Protein AF-A0A2G2X4S9-F1 (afdb_monomer)

Solvent-accessible surface area (backbone atoms only — not comparable to full-atom values): 8058 Å² total; per-residue (Å²): 109,71,68,58,53,50,50,49,49,52,49,50,57,58,66,71,74,62,86,65,53,64,46,75,62,52,35,61,82,48,37,54,60,48,26,73,73,42,88,64,78,63,25,56,56,44,44,53,52,31,58,57,57,50,53,59,62,30,51,48,27,47,77,50,75,43,59,29,69,61,53,52,51,51,40,52,52,45,28,66,74,67,71,37,59,49,39,35,85,58,66,79,74,80,85,57,42,44,29,71,82,70,69,40,67,67,58,70,66,60,56,54,49,53,54,51,50,53,51,50,52,52,55,55,58,74,64,61,87,78,84,90,62,89,88,80,119

Mean predicted aligned error: 10.72 Å

Nearest PDB structures (foldseek):
  5uyx-assembly1_B  TM=9.368E-01  e=1.355E-09  Homo sapiens
  5uyx-assembly1_C  TM=9.303E-01  e=5.976E-09  Homo sapiens
  7nvo-assembly1_e  TM=9.486E-01  e=1.215E-08  Homo sapiens
  8sfe-assembly1_E  TM=9.422E-01  e=1.678E-08  Homo sapiens
  7wu7-assembly1_E  TM=9.056E-01  e=2.471E-08  Homo sapiens

Secondary struct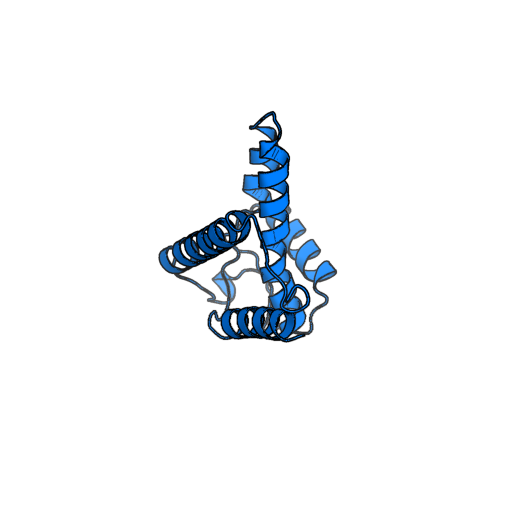ure (DSSP, 8-state):
-HHHHHHHHHHHHHHHS---------TTTTHHHHHHHS-STHHHHHHHHHHHTTHHHHHHHHHTTS-HHHHHHHHHHHHHHHT-TTB---TT--S--BTTTTT----HHHHHHHHHHHHHHHHHHTT------GGG-

InterPro domains:
  IPR002423 Chaperonin Cpn60/GroEL/TCP-1 family [PF00118] (35-133)
  IPR017998 T-complex protein 1 [PTHR11353] (34-132)
  IPR027413 GroEL-like equatorial domain superfamily [G3DSA:1.10.560.10] (23-135)
  IPR027413 GroEL-like equatorial domain superfamily [SSF48592] (33-133)

Sequence (137 aa):
MMLYALLEILFATIQLYMVVVQQRFLAQLLWKPAAGKHPGVEQYAIRAFADALDSVPMALAENSGLQPIETLSAVKAQQIKENNPCCGIDCNDVGTNDMREQNVFETLIGKQQQLLLATQVVKMILKIDDVITPSEY

Organism: Capsicum baccatum (NCBI:txid33114)

Structure (mmCIF, N/CA/C/O backbone):
data_AF-A0A2G2X4S9-F1
#
_entry.id   AF-A0A2G2X4S9-F1
#
loop_
_atom_site.group_PDB
_atom_site.id
_atom_site.type_symbol
_atom_site.label_atom_id
_atom_site.label_alt_id
_atom_site.label_comp_id
_atom_site.label_asym_id
_atom_site.label_entity_id
_atom_site.label_seq_id
_atom_site.pdbx_PDB_ins_code
_atom_site.Cartn_x
_atom_site.Cartn_y
_atom_site.Cartn_z
_atom_site.occupancy
_atom_site.B_iso_or_equiv
_atom_site.auth_seq_id
_atom_site.auth_comp_id
_atom_site.auth_asym_id
_atom_site.auth_atom_id
_atom_site.pdbx_PDB_model_num
ATOM 1 N N . MET A 1 1 ? 10.827 -22.075 -11.584 1.00 45.50 1 MET A N 1
ATOM 2 C CA . MET A 1 1 ? 10.156 -22.565 -10.355 1.00 45.50 1 MET A CA 1
ATOM 3 C C . MET A 1 1 ? 10.850 -22.103 -9.074 1.00 45.50 1 MET A C 1
ATOM 5 O O . MET A 1 1 ? 10.166 -21.508 -8.259 1.00 45.50 1 MET A O 1
ATOM 9 N N . MET A 1 2 ? 12.176 -22.247 -8.907 1.00 38.59 2 MET A N 1
ATOM 10 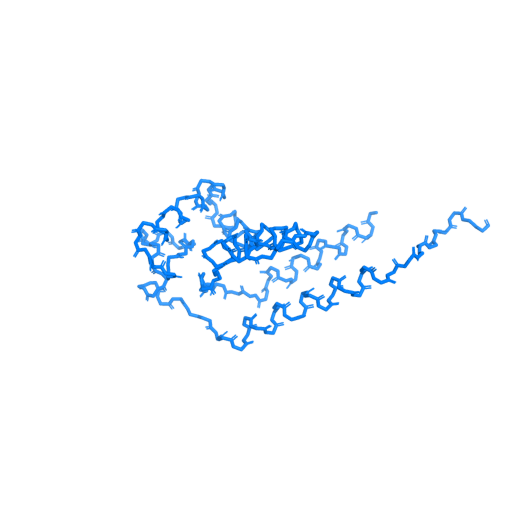C CA . MET A 1 2 ? 12.880 -21.697 -7.723 1.00 38.59 2 MET A CA 1
ATOM 11 C C . MET A 1 2 ? 12.782 -20.168 -7.575 1.00 38.59 2 MET A C 1
ATOM 13 O O . MET A 1 2 ? 12.652 -19.692 -6.457 1.00 38.59 2 MET A O 1
ATOM 17 N N . LEU A 1 3 ? 12.784 -19.400 -8.675 1.00 39.06 3 LEU A N 1
ATOM 18 C CA . LEU A 1 3 ? 12.642 -17.934 -8.616 1.00 39.06 3 LEU A CA 1
ATOM 19 C C . LEU A 1 3 ? 11.252 -17.480 -8.134 1.00 39.06 3 LEU A C 1
ATOM 21 O O . LEU A 1 3 ? 11.148 -16.498 -7.414 1.00 39.06 3 LEU A O 1
ATOM 25 N N . TYR A 1 4 ? 10.197 -18.218 -8.497 1.00 58.03 4 TYR A N 1
ATOM 26 C CA . TYR A 1 4 ? 8.828 -17.954 -8.038 1.00 58.03 4 TYR A CA 1
ATOM 27 C C . TYR A 1 4 ? 8.655 -18.341 -6.566 1.00 58.03 4 TYR A C 1
ATOM 29 O O . TYR A 1 4 ? 8.066 -17.585 -5.809 1.00 58.03 4 TYR A O 1
ATOM 37 N N . ALA A 1 5 ? 9.252 -19.459 -6.138 1.00 40.12 5 ALA A N 1
ATOM 38 C CA . ALA A 1 5 ? 9.270 -19.858 -4.731 1.00 40.12 5 ALA A CA 1
ATOM 39 C C . 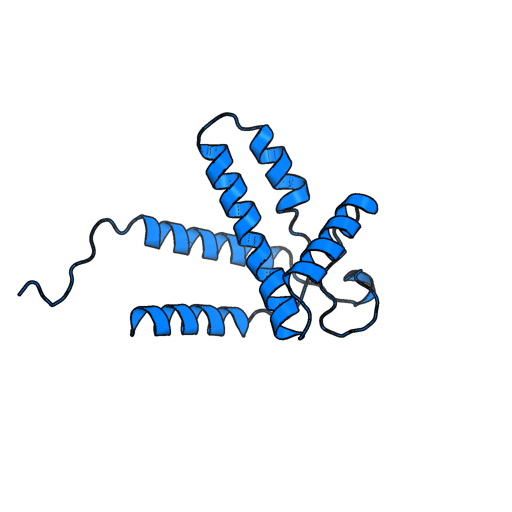ALA A 1 5 ? 10.071 -18.874 -3.857 1.00 40.12 5 ALA A C 1
ATOM 41 O O . ALA A 1 5 ? 9.672 -18.596 -2.737 1.00 40.12 5 ALA A O 1
ATOM 42 N N . LEU A 1 6 ? 11.166 -18.299 -4.368 1.00 44.41 6 LEU A N 1
ATOM 43 C CA . LEU A 1 6 ? 11.915 -17.239 -3.682 1.00 44.41 6 LEU A CA 1
ATOM 44 C C . LEU A 1 6 ? 11.149 -15.915 -3.640 1.00 44.41 6 LEU A C 1
ATOM 46 O O . LEU A 1 6 ? 11.225 -15.232 -2.626 1.00 44.41 6 LEU A O 1
ATOM 50 N N . LEU A 1 7 ? 10.394 -15.574 -4.690 1.00 49.41 7 LEU A N 1
ATOM 51 C CA . LEU A 1 7 ? 9.524 -14.398 -4.701 1.00 49.41 7 LEU A CA 1
ATOM 52 C C . LEU A 1 7 ? 8.362 -14.564 -3.715 1.00 49.41 7 LEU A C 1
ATOM 54 O O . LEU A 1 7 ? 8.088 -13.632 -2.974 1.00 49.41 7 LEU A O 1
ATOM 58 N N . GLU A 1 8 ? 7.748 -15.749 -3.640 1.00 52.84 8 GLU A N 1
ATOM 59 C CA . GLU A 1 8 ? 6.696 -16.057 -2.665 1.00 52.84 8 GLU A CA 1
ATOM 60 C C . GLU A 1 8 ? 7.216 -16.205 -1.237 1.00 52.84 8 GLU A C 1
ATOM 62 O O . GLU A 1 8 ? 6.526 -15.794 -0.317 1.00 52.84 8 GLU A O 1
ATOM 67 N N . ILE A 1 9 ? 8.434 -16.712 -1.018 1.00 44.91 9 ILE A N 1
ATOM 68 C CA . ILE A 1 9 ? 9.065 -16.709 0.309 1.00 44.91 9 ILE A CA 1
ATOM 69 C C . ILE A 1 9 ? 9.439 -15.273 0.702 1.00 44.91 9 ILE A C 1
ATOM 71 O O . ILE A 1 9 ? 9.250 -14.911 1.859 1.00 44.91 9 ILE A O 1
ATOM 75 N N . LEU A 1 10 ? 9.883 -14.411 -0.223 1.00 46.03 10 LEU A N 1
ATOM 76 C CA . LEU A 1 10 ? 10.070 -12.980 0.060 1.00 46.03 10 LEU A CA 1
ATOM 77 C C . LEU A 1 10 ? 8.730 -12.291 0.362 1.00 46.03 10 LEU A C 1
ATOM 79 O O . LEU A 1 10 ? 8.661 -11.507 1.302 1.00 46.03 10 LEU A O 1
ATOM 83 N N . PHE A 1 11 ? 7.670 -12.622 -0.381 1.00 46.22 11 PHE A N 1
ATOM 84 C CA . PHE A 1 11 ? 6.308 -12.140 -0.144 1.00 46.22 11 PHE A CA 1
ATOM 85 C C . PHE A 1 11 ? 5.817 -12.614 1.234 1.00 46.22 11 PHE A C 1
ATOM 87 O O . PHE A 1 11 ? 5.483 -11.800 2.077 1.00 46.22 11 PHE A O 1
ATOM 94 N N . ALA A 1 12 ? 5.926 -13.903 1.556 1.00 39.81 12 ALA A N 1
ATOM 95 C CA . ALA A 1 12 ? 5.500 -14.489 2.827 1.00 39.81 12 ALA A CA 1
ATOM 96 C C . ALA A 1 12 ? 6.322 -14.007 4.037 1.00 39.81 12 ALA A C 1
ATOM 98 O O . ALA A 1 12 ? 5.761 -13.789 5.106 1.00 39.81 12 ALA A O 1
ATOM 99 N N . THR A 1 13 ? 7.634 -13.789 3.890 1.00 40.72 13 THR A N 1
ATOM 100 C CA . THR A 1 13 ? 8.495 -13.313 4.993 1.00 40.72 13 THR A CA 1
ATOM 101 C C . THR A 1 13 ? 8.320 -11.809 5.238 1.00 40.72 13 THR A C 1
ATOM 103 O O . THR A 1 13 ? 8.461 -11.350 6.370 1.00 40.72 13 THR A O 1
ATOM 106 N N . ILE A 1 14 ? 7.939 -11.042 4.208 1.00 41.59 14 ILE A N 1
ATOM 107 C CA . ILE A 1 14 ? 7.499 -9.644 4.346 1.00 41.59 14 ILE A CA 1
ATOM 108 C C . ILE A 1 14 ? 6.068 -9.579 4.914 1.00 41.59 14 ILE A C 1
ATOM 110 O O . ILE A 1 14 ? 5.798 -8.729 5.762 1.00 41.59 14 ILE A O 1
ATOM 114 N N . GLN A 1 15 ? 5.184 -10.517 4.551 1.00 37.31 15 GLN A N 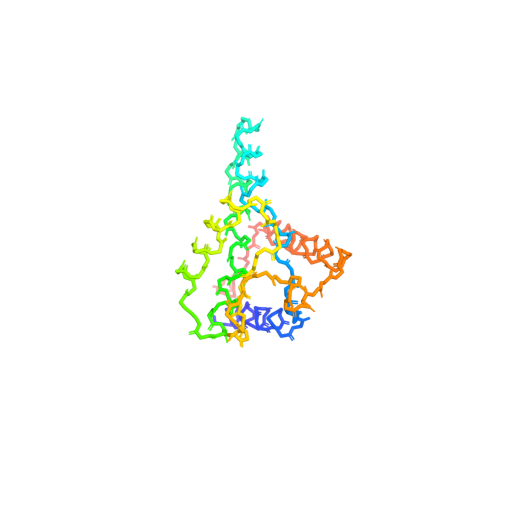1
ATOM 115 C CA . GLN A 1 15 ? 3.843 -10.664 5.131 1.00 37.31 15 GLN A CA 1
ATOM 116 C C . GLN A 1 15 ? 3.874 -11.041 6.627 1.00 37.31 15 GLN A C 1
ATOM 118 O O . GLN A 1 15 ? 2.966 -10.657 7.360 1.00 37.31 15 GLN A O 1
ATOM 123 N N . LEU A 1 16 ? 4.903 -11.760 7.103 1.00 36.19 16 LEU A N 1
ATOM 124 C CA . LEU A 1 16 ? 4.952 -12.284 8.477 1.00 36.19 16 LEU A CA 1
ATOM 125 C C . LEU A 1 16 ? 5.599 -11.338 9.508 1.00 36.19 16 LEU A C 1
ATOM 127 O O . LEU A 1 16 ? 5.462 -11.578 10.704 1.00 36.19 16 LEU A O 1
ATOM 131 N N . TYR A 1 17 ? 6.282 -10.261 9.092 1.00 38.88 17 TYR A N 1
ATOM 132 C CA . TYR A 1 17 ? 7.035 -9.398 10.024 1.00 38.88 17 TYR A CA 1
ATOM 133 C C . TYR A 1 17 ? 6.470 -7.988 10.237 1.00 38.88 17 TYR A C 1
ATOM 135 O O . TYR A 1 17 ? 7.125 -7.151 10.855 1.00 38.88 17 TYR A O 1
ATOM 143 N N . MET A 1 18 ? 5.257 -7.692 9.770 1.00 35.03 18 MET A N 1
ATOM 144 C CA . MET A 1 18 ? 4.711 -6.335 9.870 1.00 35.03 18 MET A CA 1
ATOM 145 C C . MET A 1 18 ? 3.208 -6.338 10.156 1.00 35.03 18 MET A C 1
ATOM 147 O O . MET A 1 18 ? 2.360 -6.025 9.324 1.00 35.03 18 MET A O 1
ATOM 151 N N . VAL A 1 19 ? 2.920 -6.716 11.397 1.00 37.38 19 VAL A N 1
ATOM 152 C CA . VAL A 1 19 ? 1.638 -6.608 12.095 1.00 37.38 19 VAL A CA 1
ATOM 153 C C . VAL A 1 19 ? 1.102 -5.167 12.010 1.00 37.38 19 VAL A C 1
ATOM 155 O O . VAL A 1 19 ? 1.671 -4.249 12.584 1.00 37.38 19 VAL A O 1
ATOM 158 N N . VAL A 1 20 ? -0.002 -5.028 11.269 1.00 34.41 20 VAL A N 1
ATOM 159 C CA . VAL A 1 20 ? -1.171 -4.150 11.482 1.00 34.41 20 VAL A CA 1
ATOM 160 C C . VAL A 1 20 ? -0.926 -2.619 11.601 1.00 34.41 20 VAL A C 1
ATOM 162 O O . VAL A 1 20 ? -0.490 -2.092 12.613 1.00 34.41 20 VAL A O 1
ATOM 165 N N . VAL A 1 21 ? -1.355 -1.925 10.532 1.00 38.31 21 VAL A N 1
ATOM 166 C CA . VAL A 1 21 ? -2.112 -0.651 10.486 1.00 38.31 21 VAL A CA 1
ATOM 167 C C . VAL A 1 21 ? -1.502 0.652 11.051 1.00 38.31 21 VAL A C 1
ATOM 169 O O . VAL A 1 21 ? -1.474 0.938 12.241 1.00 38.31 21 VAL A O 1
ATOM 172 N N . GLN A 1 22 ? -1.263 1.572 10.114 1.00 36.19 22 GLN A N 1
ATOM 173 C CA . GLN A 1 22 ? -2.032 2.815 9.951 1.00 36.19 22 GLN A CA 1
ATOM 174 C C . GLN A 1 22 ? -2.044 3.117 8.451 1.00 36.19 22 GLN A C 1
ATOM 176 O O . GLN A 1 22 ? -0.987 3.290 7.841 1.00 36.19 22 GLN A O 1
ATOM 181 N N . GLN A 1 23 ? -3.229 3.210 7.844 1.00 43.19 23 GLN A N 1
ATOM 182 C CA . GLN A 1 23 ? -3.418 3.725 6.483 1.00 43.19 23 GLN A CA 1
ATOM 183 C C . GLN A 1 23 ? -3.163 5.241 6.411 1.00 43.19 23 GLN A C 1
ATOM 185 O O . GLN A 1 23 ? -3.828 5.974 5.694 1.00 43.19 23 GLN A O 1
ATOM 190 N N . ARG A 1 24 ? -2.101 5.743 7.044 1.00 38.75 24 ARG A N 1
ATOM 191 C CA . ARG A 1 24 ? -1.552 7.045 6.673 1.00 38.75 24 ARG A CA 1
ATOM 192 C C . ARG A 1 24 ? -0.646 6.886 5.453 1.00 38.75 24 ARG A C 1
ATOM 194 O O . ARG A 1 24 ? 0.493 7.336 5.453 1.00 38.75 24 ARG A O 1
ATOM 201 N N . PHE A 1 25 ? -1.156 6.242 4.405 1.00 42.03 25 PHE A N 1
ATOM 202 C CA . PHE A 1 25 ? -0.576 6.343 3.078 1.00 42.03 25 PHE A CA 1
ATOM 203 C C . PHE A 1 25 ? -1.593 6.953 2.137 1.00 42.03 25 PHE A C 1
ATOM 205 O O . PHE A 1 25 ? -2.466 6.311 1.566 1.00 42.03 25 PHE A O 1
ATOM 212 N N . LEU A 1 26 ? -1.403 8.255 1.973 1.00 44.28 26 LEU A N 1
ATOM 213 C CA . LEU A 1 26 ? -2.003 9.137 0.990 1.00 44.28 26 LEU A CA 1
ATOM 214 C C . LEU A 1 26 ? -1.571 8.756 -0.442 1.00 44.28 26 LEU A C 1
ATOM 216 O O . LEU A 1 26 ? -1.307 9.627 -1.269 1.00 44.28 26 LEU A O 1
ATOM 220 N N . ALA A 1 27 ? -1.476 7.461 -0.747 1.00 47.19 27 ALA A N 1
ATOM 221 C CA . ALA A 1 27 ? -1.107 6.952 -2.058 1.00 47.19 27 ALA A CA 1
ATOM 222 C C . ALA A 1 27 ? -2.060 7.502 -3.124 1.00 47.19 27 ALA A C 1
ATOM 224 O O . ALA A 1 27 ? -1.637 7.913 -4.195 1.00 47.19 27 ALA A O 1
ATOM 225 N N . GLN A 1 28 ? -3.353 7.616 -2.810 1.00 47.22 28 GLN A N 1
ATOM 226 C CA . GLN A 1 28 ? -4.337 8.134 -3.762 1.00 47.22 28 GLN A CA 1
ATOM 227 C C . GLN A 1 28 ? -4.740 9.581 -3.485 1.00 47.22 28 GLN A C 1
ATOM 229 O O . GLN A 1 28 ? -4.850 10.354 -4.434 1.00 47.22 28 GLN A O 1
ATOM 234 N N . LEU A 1 29 ? -4.865 9.992 -2.219 1.00 49.25 29 LEU A N 1
ATOM 235 C CA . LEU A 1 29 ? -5.272 11.362 -1.886 1.00 49.25 29 LEU A CA 1
ATOM 236 C C . LEU A 1 29 ? -4.165 12.406 -2.141 1.00 49.25 29 LEU A C 1
ATOM 238 O O . LEU A 1 29 ? -4.481 13.546 -2.466 1.00 49.25 29 LEU A O 1
ATOM 242 N N . LEU A 1 30 ? -2.878 12.034 -2.046 1.00 51.72 30 LEU A N 1
ATOM 243 C CA . LEU A 1 30 ? -1.764 12.923 -2.400 1.00 51.72 30 LEU A CA 1
ATOM 244 C C . LEU A 1 30 ? -1.127 12.581 -3.749 1.00 51.72 30 LEU A C 1
ATOM 246 O O . LEU A 1 30 ? -0.889 13.509 -4.521 1.00 51.72 30 LEU A O 1
ATOM 250 N N . TRP A 1 31 ? -0.842 11.310 -4.075 1.00 53.81 31 TRP A N 1
ATOM 251 C CA . TRP A 1 31 ? -0.065 11.038 -5.298 1.00 53.81 31 TRP A CA 1
ATOM 252 C C . TRP A 1 31 ? -0.858 11.051 -6.599 1.00 53.81 31 TRP A C 1
ATOM 254 O O . TRP A 1 31 ? -0.300 11.493 -7.599 1.00 53.81 31 TRP A O 1
ATOM 264 N N . LYS A 1 32 ? -2.142 10.664 -6.635 1.00 60.06 32 LYS A N 1
ATOM 265 C CA . LYS A 1 32 ? -2.949 10.812 -7.868 1.00 60.06 32 LYS A CA 1
ATOM 266 C C . LYS A 1 32 ? -3.091 12.282 -8.298 1.00 60.06 32 LYS A C 1
ATOM 268 O O . LYS A 1 32 ? -2.832 12.568 -9.470 1.00 60.06 32 LYS A O 1
ATOM 273 N N . PRO A 1 33 ? -3.389 13.239 -7.396 1.00 60.84 33 PRO A N 1
ATOM 274 C CA . PRO A 1 33 ? -3.321 14.654 -7.746 1.00 60.84 33 PRO A CA 1
ATOM 275 C C . PRO A 1 33 ? -1.883 15.170 -7.929 1.00 60.84 33 PRO A C 1
ATOM 277 O O . PRO A 1 33 ? -1.680 16.053 -8.760 1.00 60.84 33 PRO A O 1
ATOM 280 N N . ALA A 1 34 ? -0.869 14.625 -7.238 1.00 59.25 34 ALA A N 1
ATOM 281 C CA . ALA A 1 34 ? 0.531 14.991 -7.501 1.00 59.25 34 ALA A CA 1
ATOM 282 C C . ALA A 1 34 ? 1.001 14.558 -8.900 1.00 59.25 34 ALA A C 1
ATOM 284 O O . ALA A 1 34 ? 1.713 15.316 -9.547 1.00 59.25 34 ALA A O 1
ATOM 285 N N . ALA A 1 35 ? 0.549 13.413 -9.418 1.00 60.44 35 ALA A N 1
ATOM 286 C CA . ALA A 1 35 ? 0.842 12.981 -10.785 1.00 60.44 35 ALA A CA 1
ATOM 287 C C . ALA A 1 35 ? 0.321 13.988 -11.823 1.00 60.44 35 ALA A C 1
ATOM 289 O O . ALA A 1 35 ? 0.974 14.220 -12.830 1.00 60.44 35 ALA A O 1
ATOM 290 N N . GLY A 1 36 ? -0.821 14.637 -11.559 1.00 64.62 36 GLY A N 1
ATOM 291 C CA . GLY A 1 36 ? -1.344 15.713 -12.408 1.00 64.62 36 GLY A CA 1
ATOM 292 C C . GLY A 1 36 ? -0.518 17.005 -12.371 1.00 64.62 36 GLY A C 1
ATOM 293 O O . GLY A 1 36 ? -0.633 17.822 -13.279 1.00 64.62 36 GLY A O 1
ATOM 294 N N . LYS A 1 37 ? 0.330 17.195 -11.350 1.00 68.94 37 LYS A N 1
ATOM 295 C CA . LYS A 1 37 ? 1.234 18.353 -11.233 1.00 68.94 37 LYS A CA 1
ATOM 296 C C . LYS A 1 37 ? 2.548 18.174 -11.998 1.00 68.94 37 LYS A C 1
ATOM 298 O O . LYS A 1 37 ? 3.228 19.167 -12.236 1.00 68.94 37 LYS A O 1
ATOM 303 N N . HIS A 1 38 ? 2.896 16.945 -12.385 1.00 71.19 38 HIS A N 1
ATOM 304 C CA . HIS A 1 38 ? 4.119 16.624 -13.121 1.00 71.19 38 HIS A CA 1
ATOM 305 C C . HIS A 1 38 ? 3.780 16.218 -14.564 1.00 71.19 38 HIS A C 1
ATOM 307 O O . HIS A 1 38 ? 3.459 15.056 -14.813 1.00 71.19 38 HIS A O 1
ATOM 313 N N . PRO A 1 39 ? 3.821 17.147 -15.536 1.00 69.00 39 PRO A N 1
ATOM 314 C CA . PRO A 1 39 ? 3.608 16.797 -16.935 1.00 69.00 39 PRO A CA 1
ATOM 315 C C . PRO A 1 39 ? 4.802 15.987 -17.466 1.00 69.00 39 PRO A C 1
ATOM 317 O O . PRO A 1 39 ? 5.939 16.445 -17.401 1.00 69.00 39 PRO A O 1
ATOM 320 N N . GLY A 1 40 ? 4.558 14.788 -18.006 1.00 78.69 40 GLY A N 1
ATOM 321 C CA . GLY A 1 40 ? 5.597 13.968 -18.644 1.00 78.69 40 GLY A CA 1
ATOM 322 C C . GLY A 1 40 ? 5.425 12.462 -18.440 1.00 78.69 40 GLY A C 1
ATOM 323 O O . GLY A 1 40 ? 4.377 11.996 -18.000 1.00 78.69 40 GLY A O 1
ATOM 324 N N . VAL A 1 41 ? 6.468 11.689 -18.758 1.00 78.88 41 VAL A N 1
ATOM 325 C CA . VAL A 1 41 ? 6.514 10.224 -18.553 1.00 78.88 41 VAL A CA 1
ATOM 326 C C . VAL A 1 41 ? 6.506 9.836 -17.070 1.00 78.88 41 VAL A C 1
ATOM 328 O O . VAL A 1 41 ? 5.980 8.787 -16.701 1.00 78.88 41 VAL A O 1
ATOM 331 N N . GLU A 1 42 ? 7.010 10.714 -16.204 1.00 75.56 42 GLU A N 1
ATOM 332 C CA . GLU A 1 42 ? 7.070 10.510 -14.753 1.00 75.56 42 GLU A CA 1
ATOM 333 C C . GLU A 1 42 ? 5.683 10.335 -14.120 1.00 75.56 42 GLU A C 1
ATOM 335 O O . GLU A 1 42 ? 5.533 9.578 -13.161 1.00 75.56 42 GLU A O 1
ATOM 340 N N . GLN A 1 43 ? 4.638 10.946 -14.695 1.00 77.62 43 GLN A N 1
ATOM 341 C CA . GLN A 1 43 ? 3.267 10.809 -14.191 1.00 77.62 43 GLN A CA 1
ATOM 342 C C . GLN A 1 43 ? 2.798 9.346 -14.167 1.00 77.62 43 GLN A C 1
ATOM 344 O O . GLN A 1 43 ? 2.033 8.956 -13.285 1.00 77.62 43 GLN A O 1
ATOM 349 N N . TYR A 1 44 ? 3.248 8.529 -15.128 1.00 78.31 44 TYR A N 1
ATOM 350 C CA . TYR A 1 44 ? 2.868 7.121 -15.219 1.00 78.31 44 TYR A CA 1
ATOM 351 C C . TYR A 1 44 ? 3.570 6.299 -14.143 1.00 78.31 44 TYR A C 1
ATOM 353 O O . TYR A 1 44 ? 2.929 5.461 -13.519 1.00 78.31 44 TYR A O 1
ATOM 361 N N . ALA A 1 45 ? 4.843 6.595 -13.865 1.00 75.50 45 ALA A N 1
ATOM 362 C CA . ALA A 1 45 ? 5.580 5.968 -12.773 1.00 75.50 45 ALA A CA 1
ATOM 363 C C . ALA A 1 45 ? 4.957 6.311 -11.409 1.00 75.50 45 ALA A C 1
ATOM 365 O O . ALA A 1 45 ? 4.766 5.424 -10.581 1.00 75.50 45 ALA A O 1
ATOM 366 N N . ILE A 1 46 ? 4.557 7.572 -11.200 1.00 72.69 46 ILE A N 1
ATOM 367 C CA . ILE A 1 46 ? 3.878 8.010 -9.968 1.00 72.69 46 ILE A CA 1
ATOM 368 C C . ILE A 1 46 ? 2.527 7.302 -9.806 1.00 72.69 46 ILE A C 1
ATOM 370 O O . ILE A 1 46 ? 2.202 6.846 -8.711 1.00 72.69 46 ILE A O 1
ATOM 374 N N . ARG A 1 47 ? 1.740 7.174 -10.884 1.00 75.94 47 ARG A N 1
ATOM 375 C CA . ARG A 1 47 ? 0.464 6.439 -10.851 1.00 75.94 47 ARG A CA 1
ATOM 376 C C . ARG A 1 47 ? 0.666 4.952 -10.578 1.00 75.94 47 ARG A C 1
ATOM 378 O O . ARG A 1 47 ? 0.011 4.427 -9.689 1.00 75.94 47 ARG A O 1
ATOM 385 N N . ALA A 1 48 ? 1.605 4.307 -11.268 1.00 78.19 48 ALA A N 1
ATOM 386 C CA . ALA A 1 48 ? 1.920 2.898 -11.054 1.00 78.19 48 ALA A CA 1
ATOM 387 C C . ALA A 1 48 ? 2.376 2.631 -9.613 1.00 78.19 48 ALA A C 1
ATOM 389 O O . ALA A 1 48 ? 1.961 1.650 -9.006 1.00 78.19 48 ALA A O 1
ATOM 390 N N . PHE A 1 49 ? 3.172 3.532 -9.032 1.00 72.56 49 PHE A N 1
ATOM 391 C CA . PHE A 1 49 ? 3.577 3.437 -7.633 1.00 72.56 49 PHE A CA 1
ATOM 392 C C . PHE A 1 49 ? 2.395 3.628 -6.670 1.00 72.56 49 PHE A C 1
ATOM 394 O O . PHE A 1 49 ? 2.265 2.886 -5.699 1.00 72.56 49 PHE A O 1
ATOM 401 N N . ALA A 1 50 ? 1.497 4.577 -6.955 1.00 73.50 50 ALA A N 1
ATOM 402 C CA . ALA A 1 50 ? 0.274 4.779 -6.181 1.00 73.50 50 ALA A CA 1
ATOM 403 C C . ALA A 1 50 ? -0.668 3.567 -6.226 1.00 73.50 50 ALA A C 1
ATOM 405 O O . ALA A 1 50 ? -1.268 3.234 -5.208 1.00 73.50 50 ALA A O 1
ATOM 406 N N . ASP A 1 51 ? -0.791 2.915 -7.381 1.00 78.94 51 ASP A N 1
ATOM 407 C CA . ASP A 1 51 ? -1.608 1.712 -7.533 1.00 78.94 51 ASP A CA 1
ATOM 408 C C . ASP A 1 51 ? -0.924 0.494 -6.876 1.00 78.94 51 ASP A C 1
ATOM 410 O O . ASP A 1 51 ? -1.591 -0.312 -6.236 1.00 78.94 51 ASP A O 1
ATOM 414 N N . ALA A 1 52 ? 0.412 0.395 -6.912 1.00 78.44 52 ALA A N 1
ATOM 415 C CA . ALA A 1 52 ? 1.154 -0.661 -6.217 1.00 78.44 52 ALA A CA 1
ATOM 416 C C . ALA A 1 52 ? 0.967 -0.621 -4.690 1.00 78.44 52 ALA A C 1
ATOM 418 O O . ALA A 1 52 ? 0.943 -1.670 -4.046 1.00 78.44 52 ALA A O 1
ATOM 419 N N . LEU A 1 53 ? 0.787 0.564 -4.097 1.00 75.56 53 LEU A N 1
ATOM 420 C CA . LEU A 1 53 ? 0.513 0.690 -2.662 1.00 75.56 53 LEU A CA 1
ATOM 421 C C . LEU A 1 53 ? -0.848 0.128 -2.233 1.00 75.56 53 LEU A C 1
ATOM 423 O O . LEU A 1 53 ? -1.016 -0.171 -1.052 1.00 75.56 53 LEU A O 1
ATOM 427 N N . ASP A 1 54 ? -1.793 -0.066 -3.159 1.00 79.69 54 ASP A N 1
ATOM 428 C CA . ASP A 1 54 ? -3.073 -0.714 -2.852 1.00 79.69 54 ASP A CA 1
ATOM 429 C C . ASP A 1 54 ? -2.913 -2.212 -2.539 1.00 79.69 54 ASP A C 1
ATOM 431 O O . ASP A 1 54 ? -3.801 -2.807 -1.931 1.00 79.69 54 ASP A O 1
ATOM 435 N N . SER A 1 55 ? -1.778 -2.824 -2.900 1.00 81.12 55 SER A N 1
ATOM 436 C CA . SER A 1 55 ? -1.508 -4.244 -2.632 1.00 81.12 55 SER A CA 1
ATOM 437 C C . SER A 1 55 ? -1.494 -4.582 -1.139 1.00 81.12 55 SER A C 1
ATOM 439 O O . SER A 1 55 ? -1.984 -5.636 -0.746 1.00 81.12 55 SER A O 1
ATOM 441 N N . VAL A 1 56 ? -1.000 -3.677 -0.289 1.00 77.69 56 VAL A N 1
ATOM 442 C CA . VAL A 1 56 ? -0.913 -3.890 1.164 1.00 77.69 56 VAL A CA 1
ATOM 443 C C . VAL A 1 56 ? -2.302 -4.006 1.807 1.00 77.69 56 VAL A C 1
ATOM 4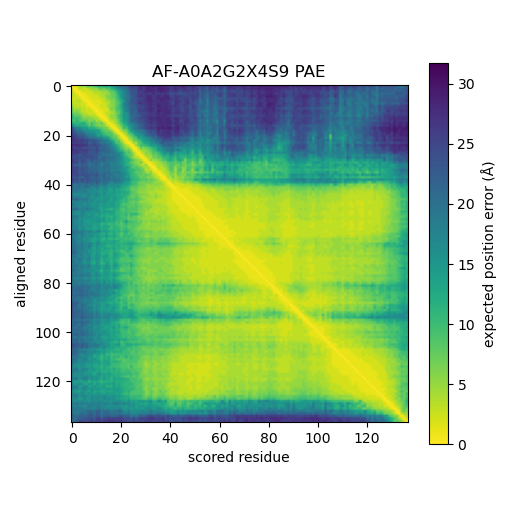45 O O . VAL A 1 56 ? -2.571 -5.020 2.449 1.00 77.69 56 VAL A O 1
ATOM 448 N N . PRO A 1 57 ? -3.217 -3.027 1.660 1.00 79.31 57 PRO A N 1
ATOM 449 C CA . PRO A 1 57 ? -4.564 -3.160 2.206 1.00 79.31 57 PRO A CA 1
ATOM 450 C C . PRO A 1 57 ? -5.392 -4.254 1.525 1.00 79.31 57 PRO A C 1
ATOM 452 O O . PRO A 1 57 ? -6.251 -4.837 2.179 1.00 79.31 57 PRO A O 1
ATOM 455 N N . MET A 1 58 ? -5.119 -4.571 0.257 1.00 82.69 58 MET A N 1
ATOM 456 C CA . MET A 1 58 ? -5.745 -5.705 -0.425 1.00 82.69 58 MET A CA 1
ATOM 457 C C . MET A 1 58 ? -5.344 -7.036 0.225 1.00 82.69 58 MET A C 1
ATOM 459 O O . MET A 1 58 ? -6.215 -7.824 0.580 1.00 82.69 58 MET A O 1
ATOM 463 N N . ALA A 1 59 ? -4.049 -7.236 0.483 1.00 81.56 59 ALA A N 1
ATOM 464 C CA . ALA A 1 59 ? -3.548 -8.414 1.185 1.00 81.56 59 ALA A CA 1
ATOM 465 C C . ALA A 1 59 ? -4.060 -8.488 2.633 1.00 81.56 59 ALA A C 1
ATOM 467 O O . ALA A 1 59 ? -4.365 -9.569 3.124 1.00 81.56 59 ALA A O 1
ATOM 468 N N . LEU A 1 60 ? -4.194 -7.352 3.328 1.00 78.25 60 LEU A N 1
ATOM 469 C CA . LEU A 1 60 ? -4.783 -7.322 4.672 1.00 78.25 60 LEU A CA 1
ATOM 470 C C . LEU A 1 60 ? -6.247 -7.762 4.663 1.00 78.25 60 LEU A C 1
ATOM 472 O O . LEU A 1 60 ? -6.635 -8.574 5.499 1.00 78.25 60 LEU A O 1
ATOM 476 N N . ALA A 1 61 ? -7.046 -7.255 3.723 1.00 84.44 61 ALA A N 1
ATOM 477 C CA . ALA A 1 61 ? -8.441 -7.655 3.586 1.00 84.44 61 ALA A CA 1
ATOM 478 C C . ALA A 1 61 ? -8.557 -9.153 3.267 1.00 84.44 61 ALA A C 1
ATOM 480 O O . ALA A 1 61 ? -9.312 -9.857 3.931 1.00 84.44 61 ALA A O 1
ATOM 481 N N . GLU A 1 62 ? -7.741 -9.649 2.335 1.00 84.25 62 GLU A N 1
ATOM 482 C CA . GLU A 1 62 ? -7.704 -11.066 1.963 1.00 84.25 62 GLU A CA 1
ATOM 483 C C . GLU A 1 62 ? -7.338 -11.961 3.155 1.00 84.25 62 GLU A C 1
ATOM 485 O O . GLU A 1 62 ? -8.061 -12.903 3.472 1.00 84.25 62 GLU A O 1
ATOM 490 N N . ASN A 1 63 ? -6.275 -11.609 3.884 1.00 82.19 63 ASN A N 1
ATOM 491 C CA . ASN A 1 63 ? -5.842 -12.333 5.081 1.00 82.19 63 ASN A CA 1
ATOM 492 C C . ASN A 1 63 ? -6.867 -12.280 6.225 1.00 82.19 63 ASN A C 1
ATOM 494 O O . ASN A 1 63 ? -6.839 -13.136 7.106 1.00 82.19 63 ASN A O 1
ATOM 498 N N . SER A 1 64 ? -7.761 -11.289 6.218 1.00 80.12 64 SER A N 1
ATOM 499 C CA . SER A 1 64 ? -8.834 -11.140 7.211 1.00 80.12 64 SER A CA 1
ATOM 500 C C . SER A 1 64 ? -10.144 -11.800 6.762 1.00 80.12 64 SER A C 1
ATOM 502 O O . SER A 1 64 ? -11.158 -11.670 7.439 1.00 80.12 64 SER A O 1
ATOM 504 N N . GLY A 1 65 ? -10.152 -12.491 5.614 1.00 82.69 65 GLY A N 1
ATOM 505 C CA . GLY A 1 65 ? -11.347 -13.131 5.056 1.00 82.69 65 GLY A CA 1
ATOM 506 C C . GLY A 1 65 ? -12.372 -12.155 4.466 1.00 82.69 65 GLY A C 1
ATOM 507 O O . GLY A 1 65 ? -13.503 -12.551 4.185 1.00 82.69 65 GLY A O 1
ATOM 508 N N . LEU A 1 66 ? -11.994 -10.891 4.270 1.00 86.19 66 LEU A N 1
ATOM 509 C CA . LEU A 1 66 ? -12.823 -9.863 3.648 1.00 86.19 66 LEU A CA 1
ATOM 510 C C . LEU A 1 66 ? -12.669 -9.891 2.125 1.00 86.19 66 LEU A C 1
ATOM 512 O O . LEU A 1 66 ? -11.659 -10.350 1.594 1.00 86.19 66 LEU A O 1
ATOM 516 N N . GLN A 1 67 ? -13.650 -9.339 1.406 1.00 90.56 67 GLN A N 1
ATOM 517 C CA . GLN A 1 67 ? -13.556 -9.170 -0.044 1.00 90.56 67 GLN A CA 1
ATOM 518 C C . GLN A 1 67 ? -12.613 -8.005 -0.392 1.00 90.56 67 GLN A C 1
ATOM 520 O O . GLN A 1 67 ? -12.997 -6.844 -0.226 1.00 90.56 67 GLN A O 1
ATOM 525 N N . PRO A 1 68 ? -11.401 -8.252 -0.929 1.00 85.19 68 PRO A N 1
ATOM 526 C CA . PRO A 1 68 ? -10.355 -7.229 -0.955 1.00 85.19 68 PRO A CA 1
ATOM 527 C C . PRO A 1 68 ? -10.698 -6.004 -1.801 1.00 85.19 68 PRO A C 1
ATOM 529 O O . PRO A 1 68 ? -10.395 -4.875 -1.422 1.00 85.19 68 PRO A O 1
ATOM 532 N N . ILE A 1 69 ? -11.360 -6.218 -2.940 1.00 88.94 69 ILE A N 1
ATOM 533 C CA . ILE A 1 69 ? -11.749 -5.147 -3.865 1.00 88.94 69 ILE A CA 1
ATOM 534 C C . ILE A 1 69 ? -12.844 -4.271 -3.245 1.00 88.94 69 ILE A C 1
ATOM 536 O O . ILE A 1 69 ? -12.749 -3.042 -3.284 1.00 88.94 69 ILE A O 1
ATOM 540 N N . GLU A 1 70 ? -13.866 -4.895 -2.659 1.00 89.88 70 GLU A N 1
ATOM 541 C CA . GLU A 1 70 ? -15.003 -4.189 -2.067 1.00 89.88 70 GLU A CA 1
ATOM 542 C C . GLU A 1 70 ? -14.570 -3.387 -0.840 1.00 89.88 70 GLU A C 1
ATOM 544 O O . GLU A 1 70 ? -14.838 -2.186 -0.763 1.00 89.88 70 GLU A O 1
ATOM 549 N N . THR A 1 71 ? -13.826 -4.012 0.077 1.00 87.25 71 THR A N 1
ATOM 550 C CA . THR A 1 71 ? -13.344 -3.364 1.302 1.00 87.25 71 THR A CA 1
ATOM 551 C C . THR A 1 71 ? -12.407 -2.201 0.984 1.00 87.25 71 THR A C 1
ATOM 553 O O . THR A 1 71 ? -12.571 -1.107 1.525 1.00 87.25 71 THR A O 1
ATOM 556 N N . LEU A 1 72 ? -11.463 -2.386 0.055 1.00 85.94 72 LEU A N 1
ATOM 557 C CA . LEU A 1 72 ? -10.562 -1.319 -0.382 1.00 85.94 72 LEU A CA 1
ATOM 558 C C . LEU A 1 72 ? -11.336 -0.138 -0.985 1.00 85.94 72 LEU A C 1
ATOM 560 O O . LEU A 1 72 ? -11.056 1.017 -0.663 1.00 85.94 72 LEU A O 1
ATOM 564 N N . SER A 1 73 ? -12.311 -0.412 -1.856 1.00 87.62 73 SER A N 1
ATOM 565 C CA . SER A 1 73 ? -13.133 0.626 -2.483 1.00 87.62 73 SER A CA 1
ATOM 566 C C . SER A 1 73 ? -13.974 1.389 -1.452 1.00 87.62 73 SER A C 1
ATOM 568 O O . SER A 1 73 ? -14.037 2.620 -1.495 1.00 87.62 73 SER A O 1
ATOM 570 N N . ALA A 1 74 ? -14.570 0.680 -0.490 1.00 87.75 74 ALA A N 1
ATOM 571 C CA . ALA A 1 74 ? -15.368 1.273 0.578 1.00 87.75 74 ALA A CA 1
ATOM 572 C C . ALA A 1 74 ? -14.530 2.196 1.477 1.00 87.75 74 ALA A C 1
ATOM 574 O O . ALA A 1 74 ? -14.899 3.355 1.683 1.00 87.75 74 ALA A O 1
ATOM 575 N N . VAL A 1 75 ? -13.368 1.727 1.942 1.00 84.88 75 VAL A N 1
ATOM 576 C CA . VAL A 1 75 ? -12.467 2.519 2.795 1.00 84.88 75 VAL A CA 1
ATOM 577 C C . VAL A 1 75 ? -11.960 3.756 2.055 1.00 84.88 75 VAL A C 1
ATOM 579 O O . VAL A 1 75 ? -11.947 4.849 2.617 1.00 84.88 75 VAL A O 1
ATOM 582 N N . LYS A 1 76 ? -11.631 3.639 0.765 1.00 80.56 76 LYS A N 1
ATOM 583 C CA . LYS A 1 76 ? -11.226 4.791 -0.058 1.00 80.56 76 LYS A CA 1
ATOM 584 C C . LYS A 1 76 ? -12.331 5.826 -0.215 1.00 80.56 76 LYS A C 1
ATOM 586 O O . LYS A 1 76 ? -12.075 7.025 -0.097 1.00 80.56 76 LYS A O 1
ATOM 591 N N . ALA A 1 77 ? -13.557 5.381 -0.480 1.00 85.19 77 ALA A N 1
ATOM 592 C CA . ALA A 1 77 ? -14.702 6.277 -0.575 1.00 85.19 77 ALA A CA 1
ATOM 593 C C . ALA A 1 77 ? -14.931 7.019 0.752 1.00 85.19 77 ALA A C 1
ATOM 595 O O . ALA A 1 77 ? -15.184 8.225 0.748 1.00 85.19 77 ALA A O 1
ATOM 596 N N . GLN A 1 78 ? -14.770 6.323 1.881 1.00 84.00 78 GLN A N 1
ATOM 597 C CA . GLN A 1 78 ? -14.875 6.903 3.216 1.00 84.00 78 GLN A CA 1
ATOM 598 C C . GLN A 1 78 ? -13.777 7.943 3.487 1.00 84.00 78 GLN A C 1
ATOM 600 O O . GLN A 1 78 ? -14.093 9.063 3.884 1.00 84.00 78 GLN A O 1
ATOM 605 N N . GLN A 1 79 ? -12.514 7.630 3.177 1.00 80.25 79 GLN A N 1
ATOM 606 C CA . GLN A 1 79 ? -11.382 8.556 3.330 1.00 80.25 79 GLN A CA 1
ATOM 607 C C . GLN A 1 79 ? -11.599 9.873 2.578 1.00 80.25 79 GLN 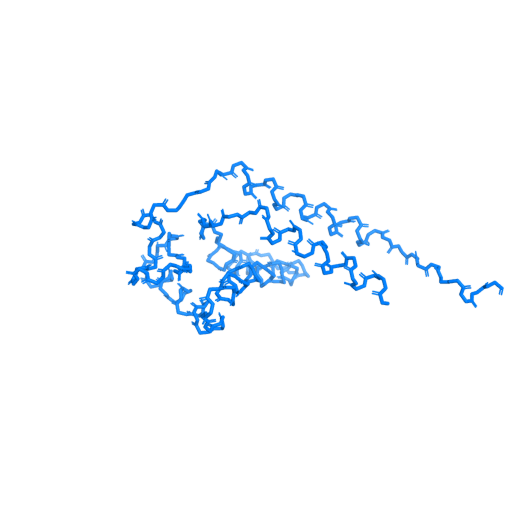A C 1
ATOM 609 O O . GLN A 1 79 ? -11.306 10.944 3.108 1.00 80.25 79 GLN A O 1
ATOM 614 N N . ILE A 1 80 ? -12.125 9.805 1.350 1.00 81.81 80 ILE A N 1
ATOM 615 C CA . ILE A 1 80 ? -12.413 10.987 0.525 1.00 81.81 80 ILE A CA 1
ATOM 616 C C . ILE A 1 80 ? -13.590 11.777 1.102 1.00 81.81 80 ILE A C 1
ATOM 618 O O . ILE A 1 80 ? -13.524 13.001 1.194 1.00 81.81 80 ILE A O 1
ATOM 622 N N . LYS A 1 81 ? -14.665 11.085 1.491 1.00 83.38 81 LYS A N 1
ATOM 623 C CA . LYS A 1 81 ? -15.897 11.708 1.988 1.00 83.38 81 LYS A CA 1
ATOM 624 C C . LYS A 1 81 ? -15.695 12.411 3.329 1.00 83.38 81 LYS A C 1
ATOM 626 O O . LYS A 1 81 ? -16.205 13.508 3.526 1.00 83.38 81 LYS A O 1
ATOM 631 N N . GLU A 1 82 ? -14.972 11.776 4.243 1.00 80.75 82 GLU A N 1
ATOM 632 C CA . GLU A 1 82 ? -14.739 12.279 5.600 1.00 80.75 82 GLU A CA 1
ATOM 633 C C . GLU A 1 82 ? -13.472 13.134 5.699 1.00 80.75 82 GLU A C 1
ATOM 635 O O . GLU A 1 82 ? -13.221 13.748 6.735 1.00 80.75 82 GLU A O 1
ATOM 640 N N . ASN A 1 83 ? -12.661 13.177 4.633 1.00 76.44 83 ASN A N 1
ATOM 641 C CA . ASN A 1 83 ? -11.326 13.775 4.631 1.00 76.44 83 ASN A CA 1
ATOM 642 C C . ASN A 1 83 ? -10.468 13.279 5.818 1.00 76.44 83 ASN A C 1
ATOM 644 O O . ASN A 1 83 ? -9.655 14.017 6.382 1.00 76.44 83 ASN A O 1
ATOM 648 N N . ASN A 1 84 ? -10.688 12.024 6.221 1.00 73.25 84 ASN A N 1
ATOM 649 C CA . ASN A 1 84 ? -10.054 11.399 7.372 1.00 73.25 84 ASN A CA 1
ATOM 650 C C . ASN A 1 84 ? -9.007 10.383 6.889 1.00 73.25 84 ASN A C 1
ATOM 652 O O . ASN A 1 84 ? -9.368 9.334 6.356 1.00 73.25 84 ASN A O 1
ATOM 656 N N . PRO A 1 85 ? -7.704 10.645 7.090 1.00 69.75 85 PRO A N 1
ATOM 657 C CA . PRO A 1 85 ? -6.646 9.720 6.692 1.00 69.75 85 PRO A CA 1
ATOM 658 C C . PRO A 1 85 ? -6.486 8.533 7.654 1.00 69.75 85 PRO A C 1
ATOM 660 O O . PRO A 1 85 ? -5.602 7.711 7.449 1.00 69.75 85 PRO A O 1
ATOM 663 N N . CYS A 1 86 ? -7.269 8.467 8.734 1.00 74.06 86 CYS A N 1
ATOM 664 C CA . CYS A 1 86 ? -7.159 7.413 9.743 1.00 74.06 86 CYS A CA 1
ATOM 665 C C . CYS A 1 86 ? -8.055 6.205 9.444 1.00 74.06 86 CYS A C 1
ATOM 667 O O . CYS A 1 86 ? -7.979 5.213 10.166 1.00 74.06 86 CYS A O 1
ATOM 669 N N . CYS A 1 87 ? -8.892 6.270 8.404 1.00 79.69 87 CYS A N 1
ATOM 670 C CA . CYS A 1 87 ? -9.700 5.131 7.986 1.00 79.69 87 CYS A CA 1
ATOM 671 C C . CYS A 1 87 ? -8.795 4.034 7.401 1.00 79.69 87 CYS A C 1
ATOM 673 O O . CYS A 1 87 ? -7.935 4.341 6.576 1.00 79.69 87 CYS A O 1
ATOM 675 N N . GLY A 1 88 ? -8.987 2.781 7.809 1.00 80.75 88 GLY A N 1
ATOM 676 C CA . GLY A 1 88 ? -8.217 1.619 7.368 1.00 80.75 88 GLY A CA 1
ATOM 677 C C . GLY A 1 88 ? -9.073 0.367 7.185 1.00 80.75 88 GLY A C 1
ATOM 678 O O . GLY A 1 88 ? -10.297 0.446 7.197 1.00 80.75 88 GLY A O 1
ATOM 679 N N . ILE A 1 89 ? -8.417 -0.779 6.978 1.00 84.44 89 ILE A N 1
ATOM 680 C CA . ILE A 1 89 ? -9.084 -2.085 6.876 1.00 84.44 89 ILE A CA 1
ATOM 681 C C . ILE A 1 89 ? -9.318 -2.619 8.288 1.00 84.44 89 ILE A C 1
ATOM 683 O O . ILE A 1 89 ? -8.360 -2.770 9.045 1.00 84.44 89 ILE A O 1
ATOM 687 N N . ASP A 1 90 ? -10.569 -2.923 8.616 1.00 85.00 90 ASP A N 1
ATOM 688 C CA . ASP A 1 90 ? -10.929 -3.573 9.872 1.00 85.00 90 ASP A CA 1
ATOM 689 C C . ASP A 1 90 ? -10.644 -5.082 9.811 1.00 85.00 90 ASP A C 1
ATOM 691 O O . ASP A 1 90 ? -11.469 -5.868 9.358 1.00 85.00 90 ASP A O 1
ATOM 695 N N . CYS A 1 91 ? -9.455 -5.495 10.249 1.00 81.38 91 CYS A N 1
ATOM 696 C CA . CYS A 1 91 ? -9.078 -6.912 10.290 1.00 81.38 91 CYS A CA 1
ATOM 697 C C . CYS A 1 91 ? -9.758 -7.695 11.427 1.00 81.38 91 CYS A C 1
ATOM 699 O O . CYS A 1 91 ? -9.770 -8.922 11.397 1.00 81.38 91 CYS A O 1
ATOM 701 N N . ASN A 1 92 ? -10.261 -6.999 12.450 1.00 80.62 92 ASN A N 1
ATOM 702 C CA . ASN A 1 92 ? -10.764 -7.605 13.684 1.00 80.62 92 ASN A CA 1
ATOM 703 C C . ASN A 1 92 ? -12.300 -7.646 13.747 1.00 80.62 92 ASN A C 1
ATOM 705 O O . ASN A 1 92 ? -12.841 -8.075 14.764 1.00 80.62 92 ASN A O 1
ATOM 709 N 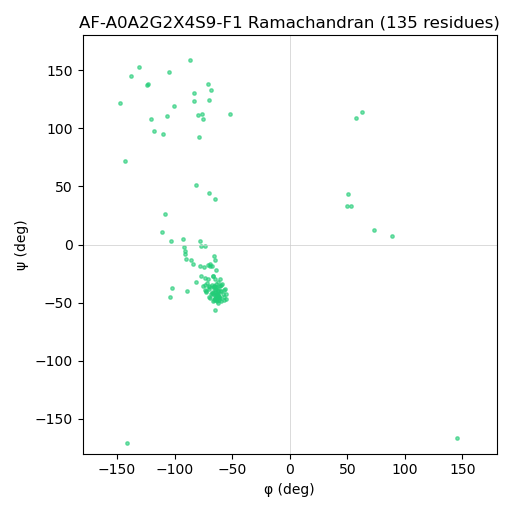N . ASP A 1 93 ? -12.977 -7.195 12.686 1.00 80.50 93 ASP A N 1
ATOM 710 C CA . ASP A 1 93 ? -14.439 -7.118 12.569 1.00 80.50 93 ASP A CA 1
ATOM 711 C C . ASP A 1 93 ? -15.093 -6.411 13.774 1.00 80.50 93 ASP A C 1
ATOM 713 O O . ASP A 1 93 ? -16.080 -6.854 14.362 1.00 80.50 93 ASP A O 1
ATOM 717 N N . VAL A 1 94 ? -14.483 -5.296 14.189 1.00 77.56 94 VAL A N 1
ATOM 718 C CA . VAL A 1 94 ? -14.945 -4.447 15.299 1.00 77.56 94 VAL A CA 1
ATOM 719 C C . VAL A 1 94 ? -16.120 -3.563 14.856 1.00 77.56 94 VAL A C 1
ATOM 721 O O . VAL A 1 94 ? -16.865 -3.047 15.690 1.00 77.56 94 VAL A O 1
ATOM 724 N N . GLY A 1 95 ? -16.301 -3.382 13.544 1.00 80.75 95 GLY A N 1
ATOM 725 C CA . GLY A 1 95 ? -17.384 -2.608 12.938 1.00 80.75 95 GLY A CA 1
ATOM 726 C C . GLY A 1 95 ? -17.071 -1.118 12.762 1.00 80.75 95 GLY A C 1
ATOM 727 O O . GLY A 1 95 ? -17.956 -0.350 12.385 1.00 80.75 95 GLY A O 1
ATOM 728 N N . THR A 1 96 ? -15.828 -0.694 13.015 1.00 82.06 96 THR A N 1
ATOM 729 C CA . THR A 1 96 ? -15.344 0.676 12.756 1.00 82.06 96 THR A CA 1
ATOM 730 C C . THR A 1 96 ? -14.127 0.629 11.848 1.00 82.06 96 THR A C 1
ATOM 732 O O . THR A 1 96 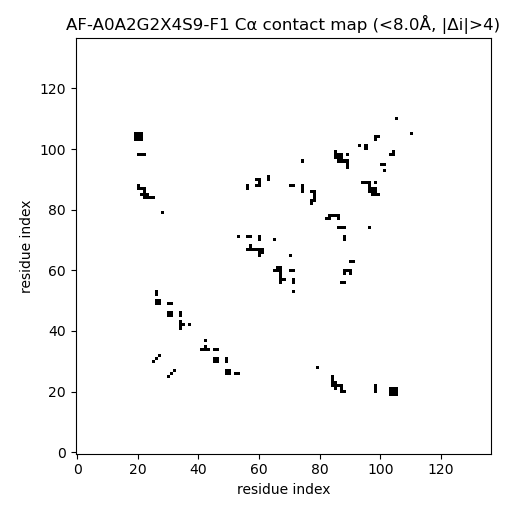? -13.231 -0.169 12.068 1.00 82.06 96 THR A O 1
ATOM 735 N N . ASN A 1 97 ? -14.045 1.514 10.856 1.00 81.44 97 ASN A N 1
ATOM 736 C CA . ASN A 1 97 ? -12.851 1.632 10.017 1.00 81.44 97 ASN A CA 1
ATOM 737 C C . ASN A 1 97 ? -11.853 2.667 10.561 1.00 81.44 97 ASN A C 1
ATOM 739 O O . ASN A 1 97 ? -10.804 2.849 9.948 1.00 81.44 97 ASN A O 1
ATOM 743 N N . ASP A 1 98 ? -12.136 3.381 11.661 1.00 83.62 98 ASP A N 1
ATOM 744 C CA . ASP A 1 98 ? -11.171 4.341 12.217 1.00 83.62 98 ASP A CA 1
ATOM 745 C C . ASP A 1 98 ? -10.106 3.611 13.038 1.00 83.62 98 ASP A C 1
ATOM 747 O O . ASP A 1 98 ? -10.333 3.090 14.130 1.00 83.62 98 ASP A O 1
ATOM 751 N N . MET A 1 99 ? -8.888 3.611 12.513 1.00 80.44 99 MET A N 1
ATOM 752 C CA . MET A 1 99 ? -7.774 2.880 13.100 1.00 80.44 99 MET A CA 1
ATOM 753 C C . MET A 1 99 ? -7.286 3.512 14.415 1.00 80.44 99 MET A C 1
ATOM 755 O O . MET A 1 99 ? -6.611 2.848 15.199 1.00 80.44 99 MET A O 1
ATOM 759 N N . ARG A 1 100 ? -7.638 4.778 14.695 1.00 80.81 100 ARG A N 1
ATOM 760 C CA . ARG A 1 100 ? -7.388 5.402 16.006 1.00 80.81 100 ARG A CA 1
ATOM 761 C C . ARG A 1 100 ? -8.324 4.843 17.066 1.00 80.81 100 ARG A C 1
ATOM 763 O O . ARG A 1 100 ? -7.877 4.600 18.180 1.00 80.81 100 ARG A O 1
ATOM 770 N N . GLU A 1 101 ? -9.594 4.631 16.720 1.00 85.44 101 GLU A N 1
ATOM 771 C CA . GLU A 1 101 ? -10.575 4.018 17.624 1.00 85.44 101 GLU A CA 1
ATOM 772 C C . GLU A 1 101 ? -10.204 2.565 17.919 1.00 85.44 101 GLU A C 1
ATOM 774 O O . GLU A 1 101 ? -10.297 2.115 19.060 1.00 85.44 101 GLU A O 1
ATOM 779 N N . GLN A 1 102 ? -9.675 1.863 16.914 1.00 82.75 102 GLN A N 1
ATOM 780 C CA . GLN A 1 102 ? -9.148 0.509 17.076 1.00 82.75 102 GLN A CA 1
ATOM 781 C C . GLN A 1 102 ? -7.797 0.433 17.815 1.00 82.75 102 GLN A C 1
ATOM 783 O O . GLN A 1 102 ? -7.279 -0.660 18.029 1.00 82.75 102 GLN A O 1
ATOM 788 N N . ASN A 1 103 ? -7.212 1.567 18.222 1.00 81.75 103 ASN A N 1
ATOM 789 C CA . ASN A 1 103 ? -5.885 1.656 18.841 1.00 81.75 103 ASN A CA 1
ATOM 790 C C . ASN A 1 103 ? -4.763 0.997 18.031 1.00 81.75 103 ASN A C 1
ATOM 792 O O . ASN A 1 103 ? -3.801 0.480 18.607 1.00 81.75 103 ASN A O 1
ATOM 796 N N . VAL A 1 104 ? -4.860 1.036 16.702 1.00 79.81 104 VAL A N 1
ATOM 797 C CA . VAL A 1 104 ? -3.806 0.495 15.859 1.00 79.81 104 VAL A CA 1
ATOM 798 C C . VAL A 1 104 ? -2.916 1.603 15.326 1.00 79.81 104 VAL A C 1
ATOM 800 O O . VAL A 1 104 ? -3.361 2.537 14.647 1.00 79.81 104 VAL A O 1
ATOM 803 N N . PHE A 1 105 ? -1.642 1.505 15.703 1.00 71.12 105 PHE A N 1
ATOM 804 C CA . PHE A 1 105 ? -0.629 2.518 15.476 1.00 71.12 105 PHE A CA 1
ATOM 805 C C . PHE A 1 105 ? 0.683 1.887 15.026 1.00 71.12 105 PHE A C 1
ATOM 807 O O . PHE A 1 105 ? 1.117 0.863 15.548 1.00 71.12 105 PHE A O 1
ATOM 814 N N . GLU A 1 106 ? 1.381 2.599 14.146 1.00 69.75 106 GLU A N 1
ATOM 815 C CA . GLU A 1 106 ? 2.730 2.262 13.715 1.00 69.75 106 GLU A CA 1
ATOM 816 C C . GLU A 1 106 ? 3.641 3.490 13.799 1.00 69.75 106 GLU A C 1
ATOM 818 O O . GLU A 1 106 ? 3.202 4.639 13.688 1.00 69.75 106 GLU A O 1
ATOM 823 N N . THR A 1 107 ? 4.940 3.258 13.983 1.00 74.81 107 THR A N 1
ATOM 824 C CA . THR A 1 107 ? 5.929 4.337 13.977 1.00 74.81 107 THR A CA 1
ATOM 825 C C . THR A 1 107 ? 6.134 4.906 12.571 1.00 74.81 107 THR A C 1
ATOM 827 O O . THR A 1 107 ? 6.286 4.179 11.587 1.00 74.81 107 THR A O 1
ATOM 830 N N . LEU A 1 108 ? 6.233 6.236 12.479 1.00 71.75 108 LEU A N 1
ATOM 831 C CA . LEU A 1 108 ? 6.556 6.922 11.224 1.00 71.75 108 LEU A CA 1
ATOM 832 C C . LEU A 1 108 ? 7.895 6.445 10.638 1.00 71.75 108 LEU A C 1
ATOM 834 O O . LEU A 1 108 ? 8.018 6.277 9.427 1.00 71.75 108 LEU A O 1
ATOM 838 N N . ILE A 1 109 ? 8.886 6.219 11.505 1.00 75.75 109 ILE A N 1
ATOM 839 C CA . ILE A 1 109 ? 10.232 5.786 11.112 1.00 75.75 109 ILE A CA 1
ATOM 840 C C . ILE A 1 109 ? 10.176 4.401 10.459 1.00 75.75 109 ILE A C 1
ATOM 842 O O . ILE A 1 109 ? 10.760 4.218 9.392 1.00 75.75 109 ILE A O 1
ATOM 846 N N . GLY A 1 110 ? 9.423 3.459 11.044 1.00 73.75 110 GLY A N 1
ATOM 847 C CA . GLY A 1 110 ? 9.235 2.123 10.475 1.00 73.75 110 GLY A CA 1
ATOM 848 C C . GLY A 1 110 ? 8.651 2.178 9.063 1.00 73.75 110 GLY A C 1
ATOM 849 O O . GLY A 1 110 ? 9.220 1.602 8.134 1.00 73.75 110 GLY A O 1
ATOM 850 N N . LYS A 1 111 ? 7.594 2.977 8.862 1.00 69.75 111 LYS A N 1
ATOM 851 C CA . LYS A 1 111 ? 6.987 3.173 7.536 1.00 69.75 111 LYS A CA 1
ATOM 852 C C . LYS A 1 111 ? 7.920 3.809 6.512 1.00 69.75 111 LYS A C 1
ATOM 854 O O . LYS A 1 111 ? 7.955 3.374 5.361 1.00 69.75 111 LYS A O 1
ATOM 859 N N . GLN A 1 112 ? 8.689 4.822 6.907 1.00 71.88 112 GLN A N 1
ATOM 860 C CA . GLN A 1 112 ? 9.660 5.453 6.010 1.00 71.88 112 GLN A CA 1
ATOM 861 C C . GLN A 1 112 ? 10.741 4.464 5.565 1.00 71.88 112 GLN A C 1
ATOM 863 O O . GLN A 1 112 ? 11.079 4.411 4.382 1.00 71.88 112 GLN A O 1
ATOM 868 N N . GLN A 1 113 ? 11.254 3.656 6.495 1.00 75.44 113 GLN A N 1
ATOM 869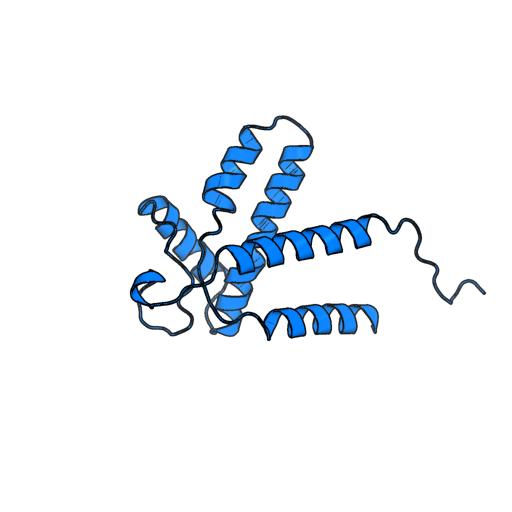 C CA . GLN A 1 113 ? 12.276 2.656 6.199 1.00 75.44 113 GLN A CA 1
ATOM 870 C C . GLN A 1 113 ? 11.751 1.560 5.268 1.00 75.44 113 GLN A C 1
ATOM 872 O O . GLN A 1 113 ? 12.431 1.233 4.301 1.00 75.44 113 GLN A O 1
ATOM 877 N N . GLN A 1 114 ? 10.537 1.047 5.490 1.00 76.19 114 GLN A N 1
ATOM 878 C CA . GLN A 1 114 ? 9.923 0.034 4.617 1.00 76.19 114 GLN A CA 1
ATOM 879 C C . GLN A 1 114 ? 9.869 0.486 3.155 1.00 76.19 114 GLN A C 1
ATOM 881 O O . GLN A 1 114 ? 10.278 -0.248 2.258 1.00 76.19 114 GLN A O 1
ATOM 886 N N . LEU A 1 115 ? 9.416 1.716 2.909 1.00 74.06 115 LEU A N 1
ATOM 887 C CA . LEU A 1 115 ? 9.307 2.253 1.551 1.00 74.06 115 LEU A CA 1
ATOM 888 C C . LEU A 1 115 ? 10.661 2.524 0.915 1.00 74.06 115 LEU A C 1
ATOM 890 O O . LEU A 1 115 ? 10.846 2.280 -0.279 1.00 74.06 115 LEU A O 1
ATOM 894 N N . LEU A 1 116 ? 11.615 3.009 1.707 1.00 76.62 116 LEU A N 1
ATOM 895 C CA . LEU A 1 116 ? 12.977 3.230 1.250 1.00 76.62 116 LEU A CA 1
ATOM 896 C C . LEU A 1 116 ? 13.635 1.909 0.842 1.00 76.62 116 LEU A C 1
ATOM 898 O O . LEU A 1 116 ? 14.198 1.827 -0.248 1.00 76.62 116 LEU A O 1
ATOM 902 N N . LEU A 1 117 ? 13.508 0.869 1.667 1.00 78.69 117 LEU A N 1
ATOM 903 C CA . LEU A 1 117 ? 14.046 -0.461 1.388 1.00 78.69 117 LEU A CA 1
ATOM 904 C C . LEU A 1 117 ? 13.367 -1.099 0.172 1.00 78.69 117 LEU A C 1
ATOM 906 O O . LEU A 1 117 ? 14.062 -1.563 -0.728 1.00 78.69 117 LEU A O 1
ATOM 910 N N . ALA A 1 118 ? 12.035 -1.049 0.081 1.00 77.25 118 ALA A N 1
ATOM 911 C CA . ALA A 1 118 ? 11.303 -1.549 -1.084 1.00 77.25 118 ALA A CA 1
ATOM 912 C C . ALA A 1 118 ? 11.773 -0.863 -2.380 1.00 77.25 118 ALA A C 1
ATOM 914 O O . ALA A 1 118 ? 12.085 -1.526 -3.368 1.00 77.25 118 ALA A O 1
ATOM 915 N N . THR A 1 119 ? 11.922 0.464 -2.355 1.00 77.62 119 THR A N 1
ATOM 916 C CA . THR A 1 119 ? 12.411 1.238 -3.507 1.00 77.62 119 THR A CA 1
ATOM 917 C C . THR A 1 119 ? 13.859 0.885 -3.857 1.00 77.62 119 THR A C 1
ATOM 919 O O . THR A 1 119 ? 14.208 0.784 -5.034 1.00 77.62 119 THR A O 1
ATOM 922 N N . GLN A 1 120 ? 14.717 0.675 -2.855 1.00 79.12 120 GLN A N 1
ATOM 923 C CA . GLN A 1 120 ? 16.097 0.236 -3.068 1.00 79.12 120 GLN A CA 1
ATOM 924 C C . GLN A 1 120 ? 16.156 -1.138 -3.738 1.00 79.12 120 GLN A C 1
ATOM 926 O O . GLN A 1 120 ? 16.909 -1.299 -4.695 1.00 79.12 120 GLN A O 1
ATOM 931 N N . VAL A 1 121 ? 15.341 -2.095 -3.290 1.00 83.94 121 VAL A N 1
ATOM 932 C CA . VAL A 1 121 ? 15.257 -3.433 -3.894 1.00 83.94 121 VAL A CA 1
ATOM 933 C C . VAL A 1 121 ? 14.794 -3.346 -5.345 1.00 83.94 121 VAL A C 1
ATOM 935 O O . VAL A 1 121 ? 15.460 -3.888 -6.224 1.00 83.94 121 VAL A O 1
ATOM 938 N N . VAL A 1 122 ? 13.733 -2.586 -5.630 1.00 80.44 122 VAL A N 1
ATOM 939 C CA . VAL A 1 122 ? 13.264 -2.364 -7.008 1.00 80.44 122 VAL A CA 1
ATOM 940 C C . VAL A 1 122 ? 14.368 -1.746 -7.869 1.00 80.44 122 VAL A C 1
ATOM 942 O O . VAL A 1 122 ? 14.610 -2.200 -8.983 1.00 80.44 122 VAL A O 1
ATOM 945 N N . LYS A 1 123 ? 15.110 -0.766 -7.342 1.00 80.12 123 LYS A N 1
ATOM 946 C CA . LYS A 1 123 ? 16.244 -0.156 -8.049 1.00 80.12 123 LYS A CA 1
ATOM 947 C C . LYS A 1 123 ? 17.384 -1.143 -8.307 1.00 80.12 123 LYS A C 1
ATOM 949 O O . LYS A 1 123 ? 18.064 -1.004 -9.317 1.00 80.12 123 LYS A O 1
ATOM 954 N N . MET A 1 124 ? 17.630 -2.098 -7.411 1.00 86.19 124 MET A N 1
ATOM 955 C CA . MET A 1 124 ? 18.622 -3.153 -7.642 1.00 86.19 124 MET A CA 1
ATOM 956 C C . MET A 1 124 ? 18.173 -4.102 -8.753 1.00 86.19 124 MET A C 1
ATOM 958 O O . MET A 1 124 ? 18.978 -4.417 -9.619 1.00 86.19 124 MET A O 1
ATOM 962 N N . ILE A 1 125 ? 16.896 -4.492 -8.766 1.00 84.62 125 ILE A N 1
ATOM 963 C CA . ILE A 1 125 ? 16.333 -5.380 -9.793 1.00 84.62 125 ILE A CA 1
ATOM 964 C C . ILE A 1 125 ? 16.343 -4.700 -11.167 1.00 84.62 125 ILE A C 1
ATOM 966 O O . ILE A 1 125 ? 16.839 -5.278 -12.124 1.00 84.62 125 ILE A O 1
ATOM 970 N N . LEU A 1 126 ? 15.881 -3.449 -11.260 1.00 80.69 126 LEU A N 1
ATOM 971 C CA . LEU A 1 126 ? 15.848 -2.683 -12.516 1.00 80.69 126 LEU A CA 1
ATOM 972 C C . LEU A 1 126 ? 17.240 -2.369 -13.093 1.00 80.69 126 LEU A C 1
ATOM 974 O O . LEU A 1 126 ? 17.336 -1.918 -14.228 1.00 80.69 126 LEU A O 1
ATOM 978 N N . LYS A 1 127 ? 18.311 -2.549 -12.311 1.00 87.00 127 LYS A N 1
ATOM 979 C CA . LYS A 1 127 ? 19.700 -2.380 -12.763 1.00 87.00 127 LYS A CA 1
ATOM 980 C C . LYS A 1 127 ? 20.291 -3.632 -13.409 1.00 87.00 127 LYS A C 1
ATOM 982 O O . LYS A 1 127 ? 21.384 -3.540 -13.961 1.00 87.00 127 LYS A O 1
ATOM 987 N N . ILE A 1 128 ? 19.643 -4.786 -13.272 1.00 88.12 128 ILE A N 1
ATOM 988 C CA . ILE A 1 128 ? 20.095 -6.024 -13.905 1.00 88.12 128 ILE A CA 1
ATOM 989 C C . ILE A 1 128 ? 19.725 -5.928 -15.386 1.00 88.12 128 ILE A C 1
ATOM 991 O O . ILE A 1 128 ? 18.541 -5.896 -15.709 1.00 88.12 128 ILE A O 1
ATOM 995 N N . ASP A 1 129 ? 20.734 -5.841 -16.252 1.00 83.00 129 ASP A N 1
ATOM 996 C CA . ASP A 1 129 ? 20.550 -5.717 -17.707 1.00 83.00 129 ASP A CA 1
ATOM 997 C C . ASP A 1 129 ? 20.473 -7.097 -18.383 1.00 83.00 129 ASP A C 1
ATOM 999 O O . ASP A 1 129 ? 19.593 -7.342 -19.202 1.00 83.00 129 ASP A O 1
ATOM 1003 N N . ASP A 1 130 ? 21.312 -8.044 -17.940 1.00 81.19 130 ASP A N 1
ATOM 1004 C CA . ASP A 1 130 ? 21.409 -9.388 -18.518 1.00 81.19 130 ASP A CA 1
ATOM 1005 C C . ASP A 1 130 ? 21.165 -10.500 -17.490 1.00 81.19 130 ASP A C 1
ATOM 1007 O O . ASP A 1 130 ? 21.678 -10.481 -16.365 1.00 81.19 130 ASP A O 1
ATOM 1011 N N . VAL A 1 131 ? 20.416 -11.522 -17.914 1.00 81.50 131 VAL A N 1
ATOM 1012 C CA . VAL A 1 131 ? 20.180 -12.761 -17.162 1.00 81.50 131 VAL A CA 1
ATOM 1013 C C . VAL A 1 131 ? 20.686 -13.936 -17.993 1.00 81.50 131 VAL A C 1
ATOM 1015 O O . VAL A 1 131 ? 20.065 -14.315 -18.980 1.00 81.50 131 VAL A O 1
ATOM 1018 N N . ILE A 1 132 ? 21.800 -14.541 -17.578 1.00 82.12 132 ILE A N 1
ATOM 1019 C CA . ILE A 1 132 ? 22.354 -15.730 -18.240 1.00 82.12 132 ILE A CA 1
ATOM 1020 C C . ILE A 1 132 ? 21.631 -16.970 -17.711 1.00 82.12 132 ILE A C 1
ATOM 1022 O O . ILE A 1 132 ? 21.520 -17.163 -16.496 1.00 82.12 132 ILE A O 1
ATOM 1026 N N . THR A 1 133 ? 21.151 -17.826 -18.615 1.00 83.06 133 THR A N 1
ATOM 1027 C CA . THR A 1 133 ? 20.485 -19.084 -18.247 1.00 83.06 133 THR A CA 1
ATOM 1028 C C . THR A 1 133 ? 21.395 -20.295 -18.497 1.00 83.06 133 THR A C 1
ATOM 1030 O O . THR A 1 133 ? 22.203 -20.270 -19.421 1.00 83.06 133 THR A O 1
ATOM 1033 N N . PRO A 1 134 ? 21.298 -21.381 -17.700 1.00 76.50 134 PRO A N 1
ATOM 1034 C CA . PRO A 1 134 ? 22.230 -22.515 -17.791 1.00 76.50 134 PRO A CA 1
ATOM 1035 C C . PRO A 1 134 ? 22.170 -23.317 -19.099 1.00 76.50 134 PRO A C 1
ATOM 1037 O O . PRO A 1 134 ? 23.007 -24.187 -19.305 1.00 76.50 134 PRO A O 1
ATOM 1040 N N . SER A 1 135 ? 21.175 -23.079 -19.954 1.00 68.81 135 SER A N 1
ATOM 1041 C CA . SER A 1 135 ? 20.983 -23.786 -21.226 1.00 68.81 135 SER A CA 1
ATOM 1042 C C . SER A 1 135 ? 21.905 -23.316 -22.359 1.00 68.81 135 SER A C 1
ATOM 1044 O O . SER A 1 135 ? 21.768 -23.807 -23.474 1.00 68.81 135 SER A O 1
ATOM 1046 N N . GLU A 1 136 ? 22.819 -22.381 -22.093 1.00 59.12 136 GLU A N 1
ATOM 1047 C CA . GLU A 1 136 ? 23.743 -21.793 -23.077 1.00 59.12 136 GLU A CA 1
ATOM 1048 C C . GLU A 1 136 ? 25.209 -22.249 -22.906 1.00 59.12 136 GLU A C 1
ATOM 1050 O O . GLU A 1 136 ? 26.127 -21.532 -23.301 1.00 59.12 136 GLU A O 1
ATOM 1055 N N . TYR A 1 137 ? 25.437 -23.439 -22.334 1.00 57.12 137 TYR A N 1
ATOM 1056 C CA . TYR A 1 137 ? 26.758 -24.089 -22.295 1.00 57.12 137 TYR A CA 1
ATOM 1057 C C . TYR A 1 137 ? 26.863 -25.250 -23.283 1.00 57.12 137 TYR A C 1
ATOM 1059 O O . TYR A 1 137 ? 25.909 -26.061 -23.345 1.00 57.12 137 TYR A O 1
#

pLDDT: mean 70.41, std 16.18, range [34.41, 90.56]

Foldseek 3Di:
DVVVVVVVVVVVVVVPPDDDDDQLPCLPVPQLVVLVVDPDPVSVVSVVVSVVVLVVLLVLCVVLVHNSVVQSVVQVVVCVVVVDSQFGRDSPPPVGRRVVVVVTDDDPVVVVVVVVVVVVVVVVVVPDPDDDDPVPD

Radius of gyration: 17.65 Å; Cα contacts (8 Å, |Δi|>4): 106; chains: 1; bounding box: 44×42×42 Å